Protein AF-A0A810E1H6-F1 (afdb_monomer)

Radius of gyration: 18.52 Å; Cα contacts (8 Å, |Δi|>4): 105; chains: 1; bounding box: 48×28×54 Å

Foldseek 3Di:
DPDDDDPFDKDKDKDKAFPWDDDPDQDDDVPGGDDDDTDPPRDTWIKIWIATPVPRAIDIDIPDDDVVRVVVVVVLNVVCRVPVPVSVVVVVVVD

Solvent-accessible surface area (backbone atoms only — not comparable to full-atom values): 6170 Å² total; per-residue (Å²): 132,84,77,84,80,81,90,78,59,70,53,72,54,77,49,77,50,60,74,54,85,72,86,65,93,78,88,48,62,91,95,59,65,81,87,75,90,75,75,88,64,92,49,56,33,50,35,40,40,34,32,32,71,90,78,55,47,64,49,73,51,74,78,51,83,55,67,70,58,46,51,54,51,50,54,50,51,53,49,36,61,76,38,35,67,69,49,50,54,58,57,65,76,73,113

Mean predicted aligned error: 9.69 Å

Sequence (95 aa):
MEAEKIDHLLFEDESMIRSYQALQYNWFPRGKQRKVPTHGKHEGAKLFGAINYETGQVHHREEEKADTIRLHVSQFMNRINNQPMETIDRLLVRL

pLDDT: mean 78.05, std 11.45, range [41.72, 93.75]

Structure (mmCIF, N/CA/C/O backbone):
data_AF-A0A810E1H6-F1
#
_entry.id   AF-A0A810E1H6-F1
#
loop_
_atom_site.group_PDB
_atom_site.id
_atom_site.type_symbol
_atom_site.label_atom_id
_atom_site.label_alt_id
_atom_site.label_comp_id
_atom_site.label_asym_id
_atom_site.label_entity_id
_atom_site.label_seq_id
_atom_site.pdbx_PDB_ins_code
_atom_site.Cartn_x
_atom_site.Cartn_y
_atom_site.Cartn_z
_atom_site.occupancy
_atom_site.B_iso_or_equiv
_atom_site.auth_seq_id
_atom_site.auth_comp_id
_atom_site.auth_asym_id
_atom_site.auth_atom_id
_atom_site.pdbx_PDB_model_num
ATOM 1 N N . MET A 1 1 ? -34.974 -11.710 17.098 1.00 52.31 1 MET A N 1
ATOM 2 C CA . MET A 1 1 ? -33.586 -11.839 16.619 1.00 52.31 1 MET A CA 1
ATOM 3 C C . MET A 1 1 ? -32.957 -10.476 16.767 1.00 52.31 1 MET A C 1
ATOM 5 O O . MET A 1 1 ? -33.366 -9.568 16.055 1.00 52.31 1 MET A O 1
ATOM 9 N N . GLU A 1 2 ? -32.084 -10.303 17.753 1.00 65.31 2 GLU A N 1
ATOM 10 C CA . GLU A 1 2 ? -31.247 -9.104 17.820 1.00 65.31 2 GLU A CA 1
ATOM 11 C C . GLU A 1 2 ? -30.273 -9.155 16.642 1.00 65.31 2 GLU A C 1
ATOM 13 O O . GLU A 1 2 ? -29.720 -10.213 16.344 1.00 65.31 2 GLU A O 1
ATOM 18 N N . ALA A 1 3 ? -30.155 -8.050 15.909 1.00 76.81 3 ALA A N 1
ATOM 19 C CA . ALA A 1 3 ? -29.205 -7.955 14.812 1.00 76.81 3 ALA A CA 1
ATOM 20 C C . ALA A 1 3 ? -27.787 -7.976 15.392 1.00 76.81 3 ALA A C 1
ATOM 22 O O . ALA A 1 3 ? -27.498 -7.225 16.326 1.00 76.81 3 ALA A O 1
ATOM 23 N N . GLU A 1 4 ? -26.919 -8.830 14.852 1.00 80.25 4 GLU A N 1
ATOM 24 C CA . GLU A 1 4 ? -25.504 -8.833 15.213 1.00 80.25 4 GLU A CA 1
ATOM 25 C C . GLU A 1 4 ? -24.906 -7.448 14.959 1.00 80.25 4 GLU A C 1
ATOM 27 O O . GLU A 1 4 ? -25.085 -6.847 13.895 1.00 80.25 4 GLU A O 1
ATOM 32 N N . LYS A 1 5 ? -24.222 -6.921 15.976 1.00 85.06 5 LYS A N 1
ATOM 33 C CA . LYS A 1 5 ? -23.562 -5.625 15.900 1.00 85.06 5 LYS A CA 1
ATOM 34 C C . LYS A 1 5 ? -22.213 -5.817 15.217 1.00 85.06 5 LYS A C 1
ATOM 36 O O . LYS A 1 5 ? -21.377 -6.569 15.702 1.00 85.06 5 LYS A O 1
ATOM 41 N N . ILE A 1 6 ? -22.009 -5.127 14.101 1.00 86.31 6 ILE A N 1
ATOM 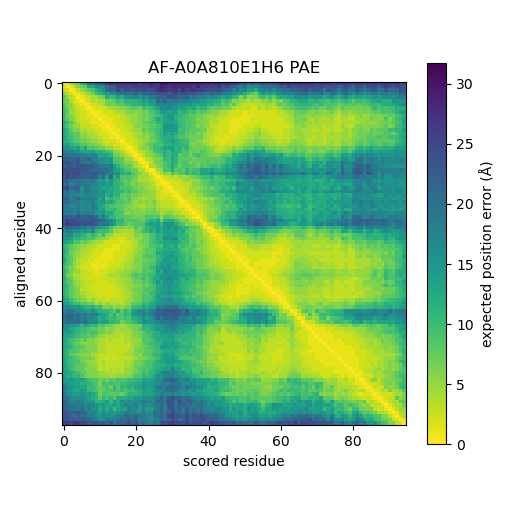42 C CA . ILE A 1 6 ? -20.701 -5.050 13.451 1.00 86.31 6 ILE A CA 1
ATOM 43 C C . ILE A 1 6 ? -19.824 -4.118 14.291 1.00 86.31 6 ILE A C 1
ATOM 45 O O . ILE A 1 6 ? -20.201 -2.966 14.510 1.00 86.31 6 ILE A O 1
ATOM 49 N N . ASP A 1 7 ? -18.683 -4.620 14.765 1.00 87.38 7 ASP A N 1
ATOM 50 C CA . ASP A 1 7 ? -17.758 -3.838 15.591 1.00 87.38 7 ASP A CA 1
ATOM 51 C C . ASP A 1 7 ? -16.937 -2.846 14.760 1.00 87.38 7 ASP A C 1
ATOM 53 O O . ASP A 1 7 ? -16.816 -1.691 15.153 1.00 87.38 7 ASP A O 1
ATOM 57 N N . HIS A 1 8 ? -16.414 -3.272 13.602 1.00 86.69 8 HIS A N 1
ATOM 58 C CA . HIS A 1 8 ? -15.628 -2.428 12.697 1.00 86.69 8 HIS A CA 1
ATOM 59 C C . HIS A 1 8 ? -15.849 -2.799 11.228 1.00 86.69 8 HIS A C 1
ATOM 61 O O . HIS A 1 8 ? -16.033 -3.970 10.891 1.00 86.69 8 HIS A O 1
ATOM 67 N N . LEU A 1 9 ? -15.757 -1.799 10.346 1.00 89.75 9 LEU A N 1
ATOM 68 C CA . LEU A 1 9 ? -15.774 -1.977 8.894 1.00 89.75 9 LEU A CA 1
ATOM 69 C C . LEU A 1 9 ? -14.363 -1.807 8.318 1.00 89.75 9 LEU A C 1
ATOM 71 O O . LEU A 1 9 ? -13.747 -0.746 8.458 1.00 89.75 9 LEU A O 1
ATOM 75 N N . LEU A 1 10 ? -13.876 -2.847 7.640 1.00 92.12 10 LEU A N 1
ATOM 76 C CA . LEU A 1 10 ? -12.599 -2.842 6.931 1.00 92.12 10 LEU A CA 1
ATOM 77 C C . LEU A 1 10 ? -12.842 -2.906 5.420 1.00 92.12 10 LEU A C 1
ATOM 79 O O . LEU A 1 10 ? -13.640 -3.718 4.953 1.00 92.12 10 LEU A O 1
ATOM 83 N N . PHE A 1 11 ? -12.137 -2.068 4.662 1.00 91.00 11 PHE A N 1
ATOM 84 C CA . PHE A 1 11 ? -12.041 -2.196 3.209 1.00 91.00 11 PHE A CA 1
ATOM 85 C C . PHE A 1 11 ? -10.714 -2.850 2.860 1.00 91.00 11 PHE A C 1
ATOM 87 O O . PHE A 1 11 ? -9.661 -2.339 3.238 1.00 91.00 11 PHE A O 1
ATOM 94 N N . GLU A 1 12 ? -10.769 -3.964 2.143 1.00 93.75 12 GLU A N 1
ATOM 95 C CA . GLU A 1 12 ? -9.605 -4.790 1.834 1.00 93.75 12 GLU A CA 1
ATOM 96 C C . GLU A 1 12 ? -9.403 -4.891 0.327 1.00 93.75 12 GLU A C 1
ATOM 98 O O . GLU A 1 12 ? -10.375 -4.969 -0.427 1.00 93.75 12 GLU A O 1
ATOM 103 N N . ASP A 1 13 ? -8.145 -4.896 -0.106 1.00 93.25 13 ASP A N 1
ATOM 104 C CA . ASP A 1 13 ? -7.788 -5.150 -1.499 1.00 93.25 13 ASP A CA 1
ATOM 105 C C . ASP A 1 13 ? -6.349 -5.673 -1.634 1.00 93.25 13 ASP A C 1
ATOM 107 O O . ASP A 1 13 ? -5.500 -5.520 -0.745 1.00 93.25 13 ASP A O 1
ATOM 111 N N . GLU A 1 14 ? -6.064 -6.267 -2.790 1.00 91.31 14 GLU A N 1
ATOM 112 C CA . GLU A 1 14 ? -4.731 -6.671 -3.213 1.00 91.31 14 GLU A CA 1
ATOM 113 C C . GLU A 1 14 ? -4.253 -5.830 -4.395 1.00 91.31 14 GLU A C 1
ATOM 115 O O . GLU A 1 14 ? -4.932 -5.680 -5.409 1.00 91.31 14 GLU A O 1
ATOM 120 N N . SER A 1 15 ? -3.013 -5.349 -4.319 1.00 87.19 15 SER A N 1
ATOM 121 C CA . SER A 1 15 ? -2.390 -4.608 -5.411 1.00 87.19 15 SER A CA 1
ATOM 122 C C . SER A 1 15 ? -0.991 -5.121 -5.731 1.00 87.19 15 SER A C 1
ATOM 124 O O . SER A 1 15 ? -0.248 -5.586 -4.867 1.00 87.19 15 SER A O 1
ATOM 126 N N . MET A 1 16 ? -0.624 -5.021 -7.008 1.00 84.44 16 MET A N 1
ATOM 127 C CA . MET A 1 16 ?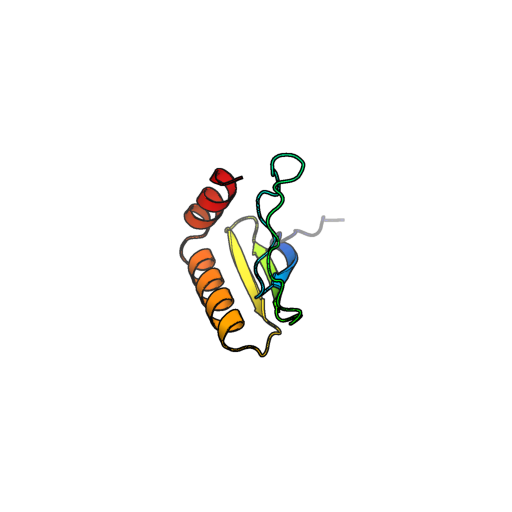 0.711 -5.339 -7.510 1.00 84.44 16 MET A CA 1
ATOM 128 C C . MET A 1 16 ? 1.455 -4.044 -7.834 1.00 84.44 16 MET A C 1
ATOM 130 O O . MET A 1 16 ? 1.138 -3.353 -8.808 1.00 84.44 16 MET A O 1
ATOM 134 N N . ILE A 1 17 ? 2.490 -3.740 -7.054 1.00 81.25 17 ILE A N 1
ATOM 135 C CA . ILE A 1 17 ? 3.349 -2.571 -7.254 1.00 81.25 17 ILE A CA 1
ATOM 136 C C . ILE A 1 17 ? 4.544 -2.987 -8.105 1.00 81.25 17 ILE A C 1
ATOM 138 O O . ILE A 1 17 ? 5.460 -3.660 -7.648 1.00 81.25 17 ILE A O 1
ATOM 142 N N . ARG A 1 18 ? 4.544 -2.586 -9.372 1.00 78.94 18 ARG A N 1
ATOM 143 C CA . ARG A 1 18 ? 5.572 -2.979 -10.346 1.00 78.94 18 ARG A CA 1
ATOM 144 C C . ARG A 1 18 ? 6.859 -2.169 -10.165 1.00 78.94 18 ARG A C 1
ATOM 146 O O . ARG A 1 18 ? 6.784 -0.959 -9.970 1.00 78.94 18 ARG A O 1
ATOM 153 N N . SER A 1 19 ? 8.030 -2.804 -10.284 1.00 74.50 19 SER A N 1
ATOM 154 C CA . SER A 1 19 ? 9.326 -2.097 -10.230 1.00 74.50 19 SER A CA 1
ATOM 155 C C . SER A 1 19 ? 9.716 -1.425 -11.538 1.00 74.50 19 SER A C 1
ATOM 157 O O . SER A 1 19 ? 10.577 -0.546 -11.556 1.00 74.50 19 SER A O 1
ATOM 159 N N . TYR A 1 20 ? 9.096 -1.835 -12.641 1.00 72.75 20 TYR A N 1
ATOM 160 C CA . TYR A 1 20 ? 9.350 -1.256 -13.945 1.00 72.75 20 TYR A CA 1
ATOM 161 C C . TYR A 1 20 ? 8.452 -0.049 -14.206 1.00 72.75 20 TYR A C 1
ATOM 163 O O . TYR A 1 20 ? 7.313 0.048 -13.743 1.00 72.75 20 TYR A O 1
ATOM 171 N N . GLN A 1 21 ? 8.979 0.882 -14.996 1.00 66.62 21 GLN A N 1
ATOM 172 C CA . GLN A 1 21 ? 8.288 2.118 -15.318 1.00 66.62 21 GLN A CA 1
ATOM 173 C C . GLN A 1 21 ? 7.034 1.831 -16.151 1.00 66.62 21 GLN A C 1
ATOM 175 O O . GLN A 1 21 ? 7.116 1.319 -17.269 1.00 66.62 21 GLN A O 1
ATOM 180 N N . ALA A 1 22 ? 5.865 2.178 -15.610 1.00 64.62 22 ALA A N 1
ATOM 181 C CA . ALA A 1 22 ? 4.640 2.209 -16.393 1.00 64.62 22 ALA A CA 1
ATOM 182 C C . ALA A 1 22 ? 4.769 3.281 -17.487 1.00 64.62 22 ALA A C 1
ATOM 184 O O . ALA A 1 22 ? 5.253 4.387 -17.229 1.00 64.62 22 ALA A O 1
ATOM 185 N N . LEU A 1 23 ? 4.336 2.957 -18.708 1.00 64.50 23 LEU A N 1
ATOM 186 C CA . LEU A 1 23 ? 4.218 3.945 -19.777 1.00 64.50 23 LEU A CA 1
ATOM 187 C C . LEU A 1 23 ? 3.211 5.013 -19.333 1.00 64.50 23 LEU A C 1
ATOM 189 O O . LEU A 1 23 ? 2.031 4.718 -19.158 1.00 64.50 23 LEU A O 1
ATOM 193 N N . GLN A 1 24 ? 3.697 6.233 -19.106 1.00 65.06 24 GLN A N 1
ATOM 194 C CA . GLN A 1 24 ? 2.868 7.391 -18.764 1.00 65.06 24 GLN A CA 1
ATOM 195 C C . GLN A 1 24 ? 2.176 7.953 -20.022 1.00 65.06 24 GLN A C 1
ATOM 197 O O . GLN A 1 24 ? 2.049 7.243 -21.014 1.00 65.06 24 GLN A O 1
ATOM 202 N N . TYR A 1 25 ? 1.705 9.208 -19.984 1.00 62.59 25 TYR A N 1
ATOM 203 C CA . TYR A 1 25 ? 1.011 9.895 -21.083 1.00 62.59 25 TYR A CA 1
ATOM 204 C C . TYR A 1 25 ? 1.551 9.515 -22.472 1.00 62.59 25 TYR A C 1
ATOM 206 O O . TYR A 1 25 ? 2.663 9.879 -22.851 1.00 62.59 25 TYR A O 1
ATOM 214 N N . ASN A 1 26 ? 0.731 8.788 -23.236 1.00 66.00 26 ASN A N 1
ATOM 215 C CA . ASN A 1 26 ? 1.096 8.229 -24.541 1.00 66.00 26 ASN A CA 1
ATOM 216 C C . ASN A 1 26 ? 0.642 9.108 -25.719 1.00 66.00 26 ASN A C 1
ATOM 218 O O . ASN A 1 26 ? 0.617 8.651 -26.863 1.00 66.00 26 ASN A O 1
ATOM 222 N N . TRP A 1 27 ? 0.277 10.367 -25.463 1.00 76.06 27 TRP A N 1
ATOM 223 C CA . TRP A 1 27 ? -0.102 11.303 -26.517 1.00 76.06 27 TRP A CA 1
ATOM 224 C C . TRP A 1 27 ? 1.146 11.790 -27.247 1.00 76.06 27 TRP A C 1
ATOM 226 O O . TRP A 1 27 ? 1.788 12.764 -26.861 1.00 76.06 27 TRP A O 1
ATOM 236 N N . PHE A 1 28 ? 1.488 11.085 -28.321 1.00 82.19 28 PHE A N 1
ATOM 237 C CA . PHE A 1 28 ? 2.522 11.497 -29.256 1.00 82.19 28 PHE A CA 1
ATOM 238 C C . PHE A 1 28 ? 1.887 11.959 -30.567 1.00 82.19 28 PHE A C 1
ATOM 240 O O . PHE A 1 28 ? 0.912 11.355 -31.023 1.00 82.19 28 PHE A O 1
ATOM 247 N N . PRO A 1 29 ? 2.451 12.985 -31.227 1.00 86.44 29 PRO A N 1
ATOM 248 C CA . PRO A 1 29 ? 2.069 13.309 -32.592 1.00 86.44 29 PRO A CA 1
ATOM 249 C C . PRO A 1 29 ? 2.188 12.067 -33.481 1.00 86.44 29 PRO A C 1
ATOM 251 O O . PRO A 1 29 ? 3.141 11.291 -33.351 1.00 86.44 29 PRO A O 1
ATOM 254 N N . ARG A 1 30 ? 1.236 11.884 -34.402 1.00 86.00 30 ARG A N 1
ATOM 255 C CA . ARG A 1 30 ? 1.236 10.754 -35.340 1.00 86.00 30 ARG A CA 1
ATOM 256 C C . ARG A 1 30 ? 2.584 10.696 -36.073 1.00 86.00 30 ARG A C 1
ATOM 258 O O . ARG A 1 30 ? 2.994 11.669 -36.697 1.00 86.00 30 ARG A O 1
ATOM 265 N N . GLY A 1 31 ? 3.286 9.568 -35.954 1.00 90.12 31 GLY A N 1
ATOM 266 C CA . GLY A 1 31 ? 4.620 9.3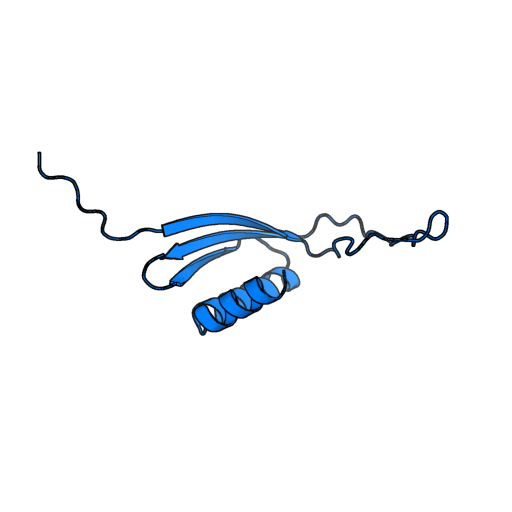62 -36.540 1.00 90.12 31 GLY A CA 1
ATOM 267 C C . GLY A 1 31 ? 5.812 9.805 -35.677 1.00 90.12 31 GLY A C 1
ATOM 268 O O . GLY A 1 31 ? 6.948 9.565 -36.067 1.00 90.12 31 GLY A O 1
ATOM 269 N N . LYS A 1 32 ? 5.586 10.399 -34.496 1.00 87.31 32 LYS A N 1
ATOM 270 C CA . LYS A 1 32 ? 6.635 10.811 -33.537 1.00 87.31 32 LYS A CA 1
ATOM 271 C C . LYS A 1 32 ? 6.550 10.068 -32.197 1.00 87.31 32 LYS A C 1
ATOM 273 O O . LYS A 1 32 ? 6.931 10.604 -31.157 1.00 87.31 32 LYS A O 1
ATOM 278 N N . GLN A 1 33 ? 6.031 8.842 -32.203 1.00 87.81 33 GLN A N 1
ATOM 279 C CA . GLN A 1 33 ? 5.920 8.033 -30.992 1.00 87.81 33 GLN A CA 1
ATOM 280 C C . GLN A 1 33 ? 7.308 7.661 -30.456 1.00 87.81 33 GLN A C 1
ATOM 282 O O . GLN A 1 33 ? 8.137 7.107 -31.181 1.00 87.81 33 GLN A O 1
ATOM 287 N N . ARG A 1 34 ? 7.569 7.960 -29.175 1.00 81.69 34 ARG A N 1
ATOM 288 C CA . ARG A 1 34 ? 8.816 7.545 -28.519 1.00 81.69 34 ARG A CA 1
ATOM 289 C C . ARG A 1 34 ? 8.841 6.024 -28.380 1.00 81.69 34 ARG A C 1
ATOM 291 O O . ARG A 1 34 ? 7.878 5.425 -27.909 1.00 81.69 34 ARG A O 1
ATOM 298 N N . LYS A 1 35 ? 9.973 5.410 -28.727 1.00 81.50 35 LYS A N 1
ATOM 299 C CA . LYS A 1 35 ? 10.271 4.021 -28.362 1.00 81.50 35 LYS A CA 1
ATOM 300 C C . LYS A 1 35 ? 10.798 4.019 -26.932 1.00 81.50 35 LYS A C 1
ATOM 302 O O . LYS A 1 35 ? 11.905 4.494 -26.689 1.00 81.50 35 LYS A O 1
ATOM 307 N N . VAL A 1 36 ? 9.986 3.550 -25.993 1.00 75.12 36 VAL A N 1
ATOM 308 C CA . VAL A 1 36 ? 10.391 3.429 -24.590 1.00 75.12 36 VAL A CA 1
ATOM 309 C C . VAL A 1 36 ? 10.979 2.033 -24.378 1.00 75.12 36 VAL A C 1
ATOM 311 O O . VAL A 1 36 ? 10.279 1.055 -24.636 1.00 75.12 36 VAL A O 1
ATOM 314 N N . PRO A 1 37 ? 12.249 1.911 -23.950 1.00 70.19 37 PRO A N 1
ATOM 315 C CA . PRO A 1 37 ? 12.833 0.614 -23.646 1.00 70.19 37 PRO A CA 1
ATOM 316 C C . PRO A 1 37 ? 12.153 0.029 -22.406 1.00 70.19 37 PRO A C 1
ATOM 318 O O . PRO A 1 37 ? 12.254 0.573 -21.307 1.00 70.19 37 PRO A O 1
ATOM 321 N N . THR A 1 38 ? 11.447 -1.083 -22.584 1.00 66.38 38 THR A N 1
ATOM 322 C CA . THR A 1 38 ? 10.863 -1.847 -21.481 1.00 66.38 38 THR A CA 1
ATOM 323 C C . THR A 1 38 ? 11.837 -2.942 -21.073 1.00 66.38 38 THR A C 1
ATOM 325 O O . THR A 1 38 ? 12.142 -3.832 -21.866 1.00 66.38 38 THR A O 1
ATOM 328 N N . HIS A 1 39 ? 12.323 -2.898 -19.836 1.00 63.97 39 HIS A N 1
ATOM 329 C CA . HIS A 1 39 ? 13.056 -4.024 -19.267 1.00 63.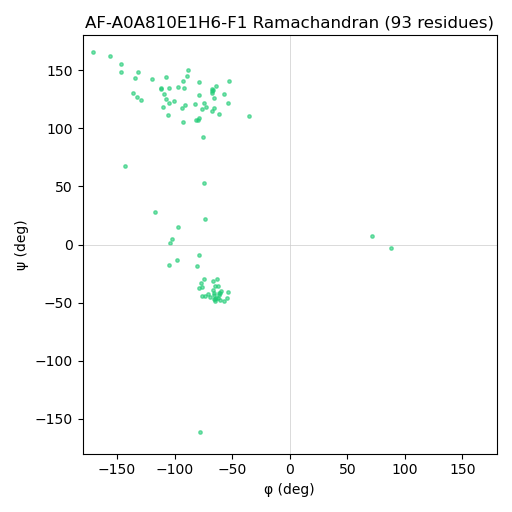97 39 HIS A CA 1
ATOM 330 C C . HIS A 1 39 ? 12.029 -5.102 -18.894 1.00 63.97 39 HIS A C 1
ATOM 332 O O . HIS A 1 39 ? 11.167 -4.860 -18.057 1.00 63.97 39 HIS A O 1
ATOM 338 N N . GLY A 1 40 ? 12.091 -6.274 -19.532 1.00 60.62 40 GLY A N 1
ATOM 339 C CA . GLY A 1 40 ? 11.119 -7.371 -19.373 1.00 60.62 40 GLY A CA 1
ATOM 340 C C . GLY A 1 40 ? 11.209 -8.139 -18.050 1.00 60.62 40 GLY A C 1
ATOM 341 O O . GLY A 1 40 ? 10.794 -9.291 -17.979 1.00 60.62 40 GLY A O 1
ATOM 342 N N . LYS A 1 41 ? 11.785 -7.541 -17.006 1.00 69.00 41 LYS A N 1
ATOM 343 C CA . LYS A 1 41 ? 11.810 -8.145 -15.677 1.00 69.00 41 LYS A CA 1
ATOM 344 C C . LYS A 1 41 ? 10.455 -7.892 -15.032 1.00 69.00 41 LYS A C 1
ATOM 346 O O . LYS A 1 41 ? 10.143 -6.760 -14.672 1.00 69.00 41 LYS A O 1
ATOM 351 N N . HIS A 1 42 ? 9.641 -8.938 -14.924 1.00 70.81 42 HIS A N 1
ATOM 352 C CA . HIS A 1 42 ? 8.348 -8.917 -14.236 1.00 70.81 42 HIS A CA 1
ATOM 353 C C . HIS A 1 42 ? 8.561 -8.908 -12.712 1.00 70.81 42 HIS A C 1
ATOM 355 O O . HIS A 1 42 ? 8.066 -9.767 -11.993 1.00 70.81 42 HIS A O 1
ATOM 361 N N . GLU A 1 43 ? 9.363 -7.958 -12.238 1.00 77.81 43 GLU A N 1
ATOM 362 C CA . GLU A 1 43 ? 9.631 -7.730 -10.826 1.00 77.81 43 GLU A CA 1
ATOM 363 C C . GLU A 1 43 ? 8.615 -6.700 -10.306 1.00 77.81 43 GLU A C 1
ATOM 365 O O . GLU A 1 43 ? 8.308 -5.686 -10.942 1.00 77.81 43 GLU A O 1
ATOM 370 N N . GLY A 1 44 ? 8.043 -6.980 -9.149 1.00 76.81 44 GLY A N 1
ATOM 371 C CA . GLY A 1 44 ? 7.010 -6.178 -8.507 1.00 76.81 44 GLY A CA 1
ATOM 372 C C . GLY A 1 44 ? 6.793 -6.707 -7.101 1.00 76.81 44 GLY A C 1
ATOM 373 O O . GLY A 1 44 ? 7.288 -7.784 -6.812 1.00 76.81 44 GLY A O 1
ATOM 374 N N . ALA A 1 45 ? 6.110 -5.953 -6.247 1.00 83.62 45 ALA A N 1
ATOM 375 C CA . ALA A 1 45 ? 5.684 -6.399 -4.931 1.00 83.62 45 ALA A CA 1
ATOM 376 C C . ALA A 1 45 ? 4.181 -6.632 -4.910 1.00 83.62 45 ALA A C 1
ATOM 378 O O . ALA A 1 45 ? 3.409 -5.716 -5.215 1.00 83.62 45 ALA A O 1
ATOM 379 N N . LYS A 1 46 ? 3.772 -7.837 -4.507 1.00 86.56 46 LYS A N 1
ATOM 380 C CA . LYS A 1 46 ? 2.383 -8.085 -4.124 1.00 86.56 46 LYS A CA 1
ATOM 381 C C . LYS A 1 46 ? 2.137 -7.567 -2.707 1.00 86.56 46 LYS A C 1
ATOM 383 O O . LYS A 1 46 ? 2.873 -7.885 -1.770 1.00 86.56 46 LYS A O 1
ATOM 388 N N . LEU A 1 47 ? 1.092 -6.766 -2.576 1.00 88.75 47 LEU A N 1
ATOM 389 C CA . LEU A 1 47 ? 0.709 -6.090 -1.352 1.00 88.75 47 LEU A CA 1
ATOM 390 C C . LEU A 1 47 ? -0.767 -6.360 -1.079 1.00 88.75 47 LEU A C 1
ATOM 392 O O . LEU A 1 47 ? -1.618 -6.049 -1.910 1.00 88.75 47 LEU A O 1
ATOM 396 N N . PHE A 1 48 ? -1.053 -6.887 0.104 1.00 90.56 48 PHE A N 1
ATOM 397 C CA . PHE A 1 48 ? -2.396 -6.908 0.666 1.00 90.56 48 PHE A CA 1
ATOM 398 C C . PHE A 1 48 ? -2.545 -5.722 1.618 1.00 90.56 48 PHE A C 1
ATOM 400 O O . PHE A 1 48 ? -1.644 -5.470 2.427 1.00 90.56 48 PHE A O 1
ATOM 407 N N . GLY A 1 49 ? -3.663 -5.007 1.533 1.00 91.31 49 GLY A N 1
ATOM 408 C CA . GLY A 1 49 ? -3.977 -3.884 2.407 1.00 91.31 49 GLY A CA 1
ATOM 409 C C . GLY A 1 49 ? -5.413 -3.947 2.909 1.00 91.31 49 GLY A C 1
ATOM 410 O O . GLY A 1 49 ? -6.315 -4.326 2.171 1.00 91.31 49 GLY A O 1
ATOM 411 N N . ALA A 1 50 ? -5.613 -3.534 4.155 1.00 92.00 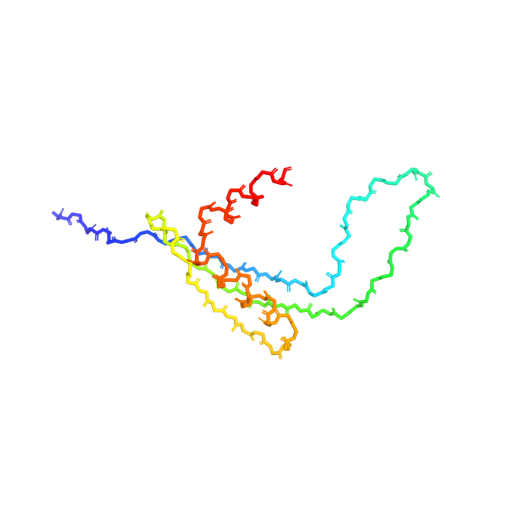50 ALA A N 1
ATOM 412 C CA . ALA A 1 50 ? -6.920 -3.352 4.766 1.00 92.00 50 ALA A CA 1
ATOM 413 C C . ALA A 1 50 ? -6.954 -1.996 5.473 1.00 92.00 50 ALA A C 1
ATOM 415 O O . ALA A 1 50 ? -6.073 -1.705 6.284 1.00 92.00 50 ALA A O 1
ATOM 416 N N . ILE A 1 51 ? -7.951 -1.166 5.178 1.00 90.25 51 ILE A N 1
ATOM 417 C CA . ILE A 1 51 ? -8.155 0.121 5.846 1.00 90.25 51 ILE A CA 1
ATOM 418 C C . ILE A 1 51 ? -9.388 0.063 6.739 1.00 90.25 51 ILE A C 1
ATOM 420 O O . ILE A 1 51 ? -10.472 -0.325 6.303 1.00 90.25 51 ILE A O 1
ATOM 424 N N . ASN A 1 52 ? -9.225 0.476 7.993 1.00 89.25 52 ASN A N 1
ATOM 425 C CA . ASN A 1 52 ? -10.348 0.720 8.882 1.00 89.25 52 ASN A CA 1
ATOM 426 C C . ASN A 1 52 ? -11.051 2.009 8.455 1.00 89.25 52 ASN A C 1
ATOM 428 O O . ASN A 1 52 ? -10.448 3.081 8.465 1.00 89.25 52 ASN A O 1
ATOM 432 N N . TYR A 1 53 ? -12.324 1.896 8.079 1.00 83.44 53 TYR A N 1
ATOM 433 C CA . TYR A 1 53 ? -13.104 3.020 7.563 1.00 83.44 53 TYR A CA 1
ATOM 434 C C . TYR A 1 53 ? -13.278 4.153 8.578 1.00 83.44 53 TYR A C 1
ATOM 436 O O . TYR A 1 53 ? -13.283 5.324 8.209 1.00 83.44 53 TYR A O 1
ATOM 444 N N . GLU A 1 54 ? -13.422 3.810 9.854 1.00 84.38 54 GLU A N 1
ATOM 445 C CA . GLU A 1 54 ? -13.728 4.769 10.914 1.00 84.38 54 GLU A CA 1
ATOM 446 C C . GLU A 1 54 ? -12.484 5.553 11.337 1.00 84.38 54 GLU A C 1
ATOM 448 O O . GLU A 1 54 ? -12.567 6.746 11.627 1.00 84.38 54 GLU A O 1
ATOM 453 N N . THR A 1 55 ? -11.326 4.888 11.378 1.00 84.12 55 THR A N 1
ATOM 454 C CA . THR A 1 55 ? -10.079 5.469 11.905 1.00 84.12 55 THR A CA 1
ATOM 455 C C . THR A 1 55 ? -9.076 5.861 10.824 1.00 84.12 55 THR A C 1
ATOM 457 O O . THR A 1 55 ? -8.140 6.610 11.101 1.00 84.12 55 THR A O 1
ATOM 460 N N . GLY A 1 56 ? -9.223 5.338 9.606 1.00 82.19 56 GLY A N 1
ATOM 461 C CA . GLY A 1 56 ? -8.241 5.474 8.531 1.00 82.19 56 GLY A CA 1
ATOM 462 C C . GLY A 1 56 ? -6.955 4.665 8.746 1.00 82.19 56 GLY A C 1
ATOM 463 O O . GLY A 1 56 ? -6.007 4.823 7.978 1.00 82.19 56 GLY A O 1
ATOM 464 N N . GLN A 1 57 ? -6.890 3.814 9.777 1.00 85.50 57 GLN A N 1
ATOM 465 C CA . GLN A 1 57 ? -5.727 2.967 10.045 1.00 85.50 57 GLN A CA 1
ATOM 466 C C . GLN A 1 57 ? -5.551 1.920 8.940 1.00 85.50 57 GLN A C 1
ATOM 468 O O . GLN A 1 57 ? -6.509 1.233 8.588 1.00 85.50 57 GLN A O 1
ATOM 473 N N . VAL A 1 58 ? -4.323 1.758 8.436 1.00 88.5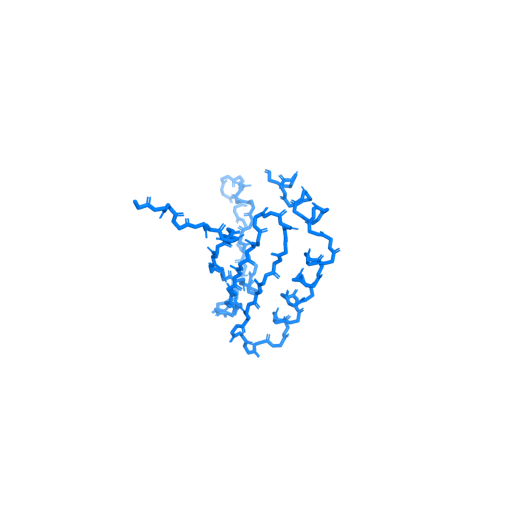0 58 VAL A N 1
ATOM 474 C CA . VAL A 1 58 ? -4.005 0.808 7.364 1.00 88.50 58 VAL A CA 1
ATOM 475 C C . VAL A 1 58 ? -3.169 -0.358 7.887 1.00 88.50 58 VAL A C 1
ATOM 477 O O . VAL A 1 58 ? -2.021 -0.215 8.315 1.00 88.50 58 VAL A O 1
ATOM 480 N N . HIS A 1 59 ? -3.724 -1.557 7.778 1.00 89.31 59 HIS A N 1
ATOM 481 C CA . HIS A 1 59 ? -3.013 -2.814 7.957 1.00 89.31 59 HIS A CA 1
ATOM 482 C C . HIS A 1 59 ? -2.507 -3.289 6.598 1.00 89.31 59 HIS A C 1
ATOM 484 O O . HIS A 1 59 ? -3.200 -3.155 5.593 1.00 89.31 59 HIS A O 1
ATOM 490 N N . HIS A 1 60 ? -1.296 -3.838 6.542 1.00 89.19 60 HIS A N 1
ATOM 491 C CA . HIS A 1 60 ? -0.753 -4.350 5.289 1.00 89.19 60 HIS A CA 1
ATOM 492 C C . HIS A 1 60 ? 0.141 -5.564 5.509 1.00 89.19 60 HIS A C 1
ATOM 494 O O . HIS A 1 60 ? 0.730 -5.746 6.578 1.00 89.19 60 HIS A O 1
ATOM 500 N N . ARG A 1 61 ? 0.252 -6.383 4.464 1.00 87.31 61 ARG A N 1
ATOM 501 C CA . ARG A 1 61 ? 1.180 -7.506 4.390 1.00 87.31 61 ARG A CA 1
ATOM 502 C C . ARG A 1 61 ? 1.852 -7.523 3.024 1.00 87.31 61 ARG A C 1
ATOM 504 O O . ARG A 1 61 ? 1.186 -7.459 1.993 1.00 87.31 61 ARG A O 1
ATOM 511 N N . GLU A 1 62 ? 3.173 -7.638 3.040 1.00 82.44 62 GLU A N 1
ATOM 512 C CA . GLU A 1 62 ? 4.010 -7.738 1.845 1.00 82.44 62 GLU A CA 1
ATOM 513 C C . GLU A 1 62 ? 4.479 -9.189 1.673 1.00 82.44 62 GLU A C 1
ATOM 515 O O . GLU A 1 62 ? 4.924 -9.813 2.640 1.00 82.44 62 GLU A O 1
ATOM 520 N N . GLU A 1 63 ? 4.400 -9.731 0.455 1.00 74.19 63 GLU A N 1
ATOM 521 C CA . GLU A 1 63 ? 4.886 -11.091 0.148 1.00 74.19 63 GLU A CA 1
ATOM 522 C C . GLU A 1 63 ? 6.228 -11.111 -0.610 1.00 74.19 63 GLU A C 1
ATOM 524 O O . GLU A 1 63 ? 6.760 -12.179 -0.917 1.00 74.19 63 GLU A O 1
ATOM 529 N N . GLU A 1 64 ? 6.817 -9.943 -0.886 1.00 73.00 64 GLU A N 1
ATOM 530 C CA . GLU A 1 64 ? 7.916 -9.835 -1.846 1.00 73.00 64 GLU A CA 1
ATOM 531 C C . GLU A 1 64 ? 9.326 -10.016 -1.263 1.00 73.00 64 GLU A C 1
ATOM 533 O O . GLU A 1 64 ? 9.644 -9.562 -0.161 1.00 73.00 64 GLU A O 1
ATOM 538 N N . LYS A 1 65 ? 10.211 -10.633 -2.061 1.00 63.06 65 LYS A N 1
ATOM 539 C CA . LYS A 1 65 ? 11.618 -10.910 -1.707 1.00 63.06 65 LYS A CA 1
ATOM 540 C C . LYS A 1 65 ? 12.624 -9.893 -2.255 1.00 63.06 65 LYS A C 1
ATOM 542 O O . LYS A 1 65 ? 13.782 -9.924 -1.857 1.00 63.06 65 LYS A O 1
ATOM 547 N N . ALA A 1 66 ? 12.223 -9.029 -3.189 1.00 67.00 66 ALA A N 1
ATOM 548 C CA . ALA A 1 66 ? 13.122 -8.049 -3.795 1.00 67.00 66 ALA A CA 1
ATOM 549 C C . ALA A 1 66 ? 13.338 -6.847 -2.857 1.00 67.00 66 ALA A C 1
ATOM 551 O O . ALA A 1 66 ? 12.442 -6.016 -2.683 1.00 67.00 66 ALA A O 1
ATOM 552 N N . ASP A 1 67 ? 14.544 -6.738 -2.293 1.00 70.38 67 ASP A N 1
ATOM 553 C CA . ASP A 1 67 ? 14.874 -5.810 -1.200 1.00 70.38 67 ASP A CA 1
ATOM 554 C C . ASP A 1 67 ? 14.515 -4.344 -1.488 1.00 70.38 67 ASP A C 1
ATOM 556 O O . ASP A 1 67 ? 13.990 -3.644 -0.622 1.00 70.38 67 ASP A O 1
ATOM 560 N N . THR A 1 68 ? 14.754 -3.866 -2.713 1.00 74.06 68 THR A N 1
ATOM 56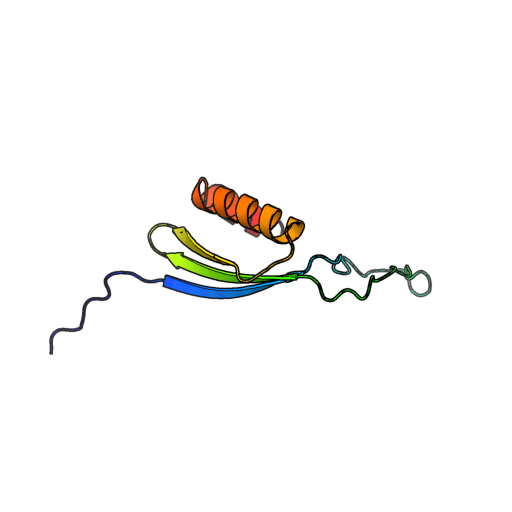1 C CA . THR A 1 68 ? 14.534 -2.454 -3.064 1.00 74.06 68 THR A CA 1
ATOM 562 C C . THR A 1 68 ? 13.052 -2.084 -3.134 1.00 74.06 68 THR A C 1
ATOM 564 O O . THR A 1 68 ? 12.663 -1.025 -2.643 1.00 74.06 68 THR A O 1
ATOM 567 N N . ILE A 1 69 ? 12.209 -2.937 -3.728 1.00 77.25 69 ILE A N 1
ATOM 568 C CA . ILE A 1 69 ? 10.764 -2.671 -3.828 1.00 77.25 69 ILE A CA 1
ATOM 569 C C . ILE A 1 69 ? 10.146 -2.761 -2.437 1.00 77.25 69 ILE A C 1
ATOM 571 O O . ILE A 1 69 ? 9.409 -1.862 -2.040 1.00 77.25 69 ILE A O 1
ATOM 575 N N . ARG A 1 70 ? 10.517 -3.798 -1.677 1.00 80.56 70 ARG A N 1
ATOM 576 C CA . ARG A 1 70 ? 10.072 -4.001 -0.297 1.00 80.56 70 ARG A CA 1
ATOM 577 C C . ARG A 1 70 ? 10.363 -2.780 0.575 1.00 80.56 70 ARG A C 1
ATOM 579 O O . ARG A 1 70 ? 9.488 -2.297 1.283 1.00 80.56 70 ARG A O 1
ATOM 586 N N . LEU A 1 71 ? 11.573 -2.220 0.478 1.00 82.69 71 LEU A N 1
ATOM 587 C CA . LEU A 1 71 ? 11.946 -1.021 1.232 1.00 82.69 71 LEU A CA 1
ATOM 588 C C . LEU A 1 71 ? 11.047 0.177 0.894 1.00 82.69 71 LEU A C 1
ATOM 590 O O . LEU A 1 71 ? 10.556 0.846 1.802 1.00 82.69 71 LEU A O 1
ATOM 594 N N . HIS A 1 72 ? 10.822 0.450 -0.393 1.00 82.44 72 HIS A N 1
ATOM 595 C CA . HIS A 1 72 ? 9.984 1.575 -0.812 1.00 82.44 72 HIS A CA 1
ATOM 596 C C . HIS A 1 72 ? 8.512 1.391 -0.420 1.00 82.44 72 HIS A C 1
ATOM 598 O O . HIS A 1 72 ? 7.879 2.358 0.006 1.00 82.44 72 HIS A O 1
ATOM 604 N N . VAL A 1 73 ? 7.973 0.172 -0.531 1.00 83.44 73 VAL A N 1
ATOM 605 C CA . VAL A 1 73 ? 6.595 -0.139 -0.116 1.00 83.44 73 VAL A CA 1
ATOM 606 C C . VAL A 1 73 ? 6.448 0.021 1.395 1.00 83.44 73 VAL A C 1
ATOM 608 O O . VAL A 1 73 ? 5.558 0.746 1.838 1.00 83.44 73 VAL A O 1
ATOM 611 N N . SER A 1 74 ? 7.380 -0.515 2.181 1.00 84.69 74 SER A N 1
ATOM 612 C CA . SER A 1 74 ? 7.362 -0.373 3.637 1.00 84.69 74 SER A CA 1
ATOM 613 C C . SER A 1 74 ? 7.466 1.093 4.085 1.00 84.69 74 SER A C 1
ATOM 615 O O . SER A 1 74 ? 6.707 1.549 4.941 1.00 84.69 74 SER A O 1
ATOM 617 N N . GLN A 1 75 ? 8.350 1.889 3.470 1.00 87.06 75 GLN A N 1
ATOM 618 C CA . GLN A 1 75 ? 8.442 3.333 3.734 1.00 87.06 75 GLN A CA 1
ATOM 619 C C . GLN A 1 75 ? 7.139 4.066 3.397 1.00 87.06 75 GLN A C 1
ATOM 621 O O . GLN A 1 75 ? 6.699 4.936 4.154 1.00 87.06 75 GLN A O 1
ATOM 626 N N . PHE A 1 76 ? 6.514 3.715 2.273 1.00 84.75 76 PHE A N 1
ATOM 627 C CA . PHE A 1 76 ? 5.235 4.279 1.859 1.00 84.75 76 PHE A CA 1
ATOM 628 C C . PHE A 1 76 ? 4.123 3.956 2.863 1.00 84.75 76 PHE A C 1
ATOM 630 O O . PHE A 1 76 ? 3.402 4.865 3.278 1.00 84.75 76 PHE A O 1
ATOM 637 N N . MET A 1 77 ? 4.037 2.703 3.310 1.00 86.50 77 MET A N 1
ATOM 638 C CA . MET A 1 77 ? 3.036 2.260 4.280 1.00 86.50 77 MET A CA 1
ATOM 639 C C . MET A 1 77 ? 3.210 2.903 5.649 1.00 86.50 77 MET A C 1
ATOM 641 O O . MET A 1 77 ? 2.238 3.364 6.245 1.00 86.50 77 MET A O 1
ATOM 645 N N . ASN A 1 78 ? 4.451 3.028 6.117 1.00 87.81 78 ASN A N 1
ATOM 646 C CA . ASN A 1 78 ? 4.750 3.750 7.351 1.00 87.81 78 ASN A CA 1
ATOM 647 C C . ASN A 1 78 ? 4.301 5.214 7.271 1.00 87.81 78 ASN A C 1
ATOM 649 O O . ASN A 1 78 ? 3.745 5.746 8.229 1.00 87.81 78 ASN A O 1
ATOM 653 N N . ARG A 1 79 ? 4.490 5.871 6.120 1.00 86.62 79 ARG A N 1
ATOM 654 C CA . ARG A 1 79 ? 4.021 7.247 5.923 1.00 86.62 79 ARG A CA 1
ATOM 655 C C . ARG A 1 79 ? 2.495 7.349 5.940 1.00 86.62 79 ARG A C 1
ATOM 657 O O . ARG A 1 79 ? 1.986 8.254 6.593 1.00 86.62 79 ARG A O 1
ATOM 664 N N . ILE A 1 80 ? 1.785 6.434 5.269 1.00 84.38 80 ILE A N 1
ATOM 665 C CA . ILE A 1 80 ? 0.314 6.400 5.306 1.00 84.38 80 ILE A CA 1
ATOM 666 C C . ILE A 1 80 ? -0.171 6.265 6.747 1.00 84.38 80 ILE A C 1
ATOM 668 O O . ILE A 1 80 ? -1.000 7.052 7.176 1.00 84.38 80 ILE A O 1
ATOM 672 N N . ASN A 1 81 ? 0.377 5.325 7.514 1.00 84.44 81 ASN A N 1
ATOM 673 C CA . ASN A 1 81 ? -0.080 5.099 8.884 1.00 84.44 81 ASN A CA 1
ATOM 674 C C . ASN A 1 81 ? 0.224 6.260 9.838 1.00 84.44 81 ASN A C 1
ATOM 676 O O . ASN A 1 81 ? -0.548 6.504 10.759 1.00 84.44 81 ASN A O 1
ATOM 680 N N . ASN A 1 82 ? 1.313 6.998 9.617 1.00 86.50 82 ASN A N 1
ATOM 681 C CA . ASN A 1 82 ? 1.640 8.161 10.441 1.00 86.50 82 ASN A CA 1
ATOM 682 C C . ASN A 1 82 ? 0.785 9.392 10.102 1.00 86.50 82 ASN A C 1
ATOM 684 O O . ASN A 1 82 ? 0.511 10.206 10.982 1.00 86.50 82 ASN A O 1
ATOM 688 N N . GLN A 1 83 ? 0.404 9.566 8.832 1.00 82.31 83 GLN A N 1
ATOM 689 C CA . GLN A 1 83 ? -0.333 10.738 8.344 1.00 82.31 83 GLN A CA 1
ATOM 690 C C . GLN A 1 83 ? -1.365 10.339 7.271 1.00 82.31 83 GLN A C 1
ATOM 692 O O . GLN A 1 83 ? -1.207 10.704 6.097 1.00 82.31 83 GLN A O 1
ATOM 697 N N . PRO A 1 84 ? -2.422 9.591 7.640 1.00 73.19 84 PRO A N 1
ATOM 698 C CA . PRO A 1 84 ? -3.327 8.976 6.670 1.00 73.19 84 PRO A CA 1
ATOM 699 C C . PRO A 1 84 ? -4.097 10.019 5.865 1.00 73.19 84 PRO A C 1
ATOM 701 O O . PRO A 1 84 ? -4.052 9.983 4.639 1.00 73.19 84 PRO A O 1
ATOM 704 N N . MET A 1 85 ? -4.700 11.011 6.526 1.00 71.81 85 MET A N 1
ATOM 705 C CA . MET A 1 85 ? -5.497 12.045 5.851 1.00 71.81 85 MET A CA 1
ATOM 706 C C . MET A 1 85 ? -4.662 12.908 4.899 1.00 71.81 85 MET A C 1
ATOM 708 O O . MET A 1 85 ? -5.022 13.075 3.741 1.00 71.81 85 MET A O 1
ATOM 712 N N . GLU A 1 86 ? -3.488 13.378 5.332 1.00 74.69 86 GLU A N 1
ATOM 713 C CA . GLU A 1 86 ? -2.610 14.190 4.479 1.00 74.69 86 GLU A CA 1
ATOM 714 C C . GLU A 1 86 ? -2.081 13.399 3.270 1.00 74.69 86 GLU A C 1
ATOM 716 O O . GLU A 1 86 ? -1.926 13.940 2.170 1.00 74.69 86 GLU A O 1
ATOM 721 N N . THR A 1 87 ? -1.802 12.107 3.460 1.00 68.00 87 THR A N 1
ATOM 722 C CA . THR A 1 87 ? -1.308 11.243 2.385 1.00 68.00 87 THR A CA 1
ATOM 723 C C . THR A 1 87 ? -2.419 10.897 1.395 1.00 68.00 87 THR A C 1
ATOM 725 O O . THR A 1 87 ? -2.183 10.976 0.189 1.00 68.00 87 THR A O 1
ATOM 728 N N . ILE A 1 88 ? -3.617 10.554 1.880 1.00 68.88 88 ILE A N 1
ATOM 729 C CA . ILE A 1 88 ? -4.781 10.218 1.049 1.00 68.88 88 ILE A CA 1
ATOM 730 C 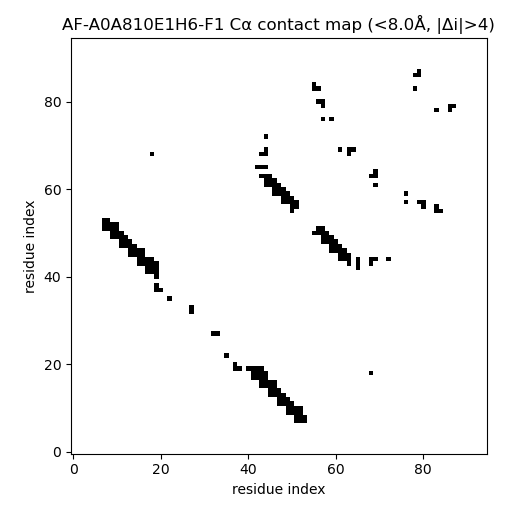C . ILE A 1 88 ? -5.240 11.446 0.252 1.00 68.88 88 ILE A C 1
ATOM 732 O O . ILE A 1 88 ? -5.371 11.355 -0.970 1.00 68.88 88 ILE A O 1
ATOM 736 N N . ASP A 1 89 ? -5.370 12.614 0.888 1.00 66.38 89 ASP A N 1
ATOM 737 C CA . ASP A 1 89 ? -5.805 13.844 0.213 1.00 66.38 89 ASP A CA 1
ATOM 738 C C . ASP A 1 89 ? -4.836 14.251 -0.909 1.00 66.38 89 ASP A C 1
ATOM 740 O O . ASP A 1 89 ? -5.256 14.575 -2.021 1.00 66.38 89 ASP A O 1
ATOM 744 N N . ARG A 1 90 ? -3.514 14.155 -0.689 1.00 61.41 90 ARG A N 1
ATOM 745 C CA . ARG A 1 90 ? -2.523 14.422 -1.752 1.00 61.41 90 ARG A CA 1
ATOM 746 C C . ARG A 1 90 ? -2.615 13.456 -2.934 1.00 61.41 90 ARG A C 1
ATOM 748 O O . ARG A 1 90 ? -2.224 13.836 -4.040 1.00 61.41 90 ARG A O 1
ATOM 755 N N . LEU A 1 91 ? -3.048 12.215 -2.709 1.00 59.00 91 LEU A N 1
ATOM 756 C CA . LEU A 1 91 ? -3.198 11.215 -3.768 1.00 59.00 91 LEU A CA 1
ATOM 757 C C . LEU A 1 91 ? -4.450 11.479 -4.609 1.00 59.00 91 LEU A C 1
ATOM 759 O O . LEU A 1 91 ? -4.392 11.322 -5.826 1.00 59.00 91 LEU A O 1
ATOM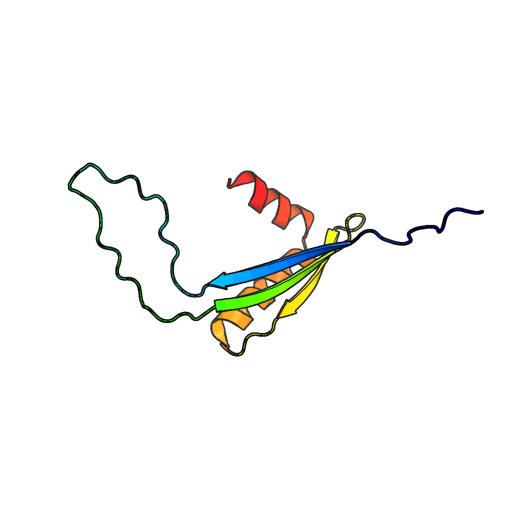 763 N N . LEU A 1 92 ? -5.535 11.946 -3.987 1.00 53.91 92 LEU A N 1
ATOM 764 C CA . LEU A 1 92 ? -6.788 12.272 -4.675 1.00 53.91 92 LEU A CA 1
ATOM 765 C C . LEU A 1 92 ? -6.713 13.581 -5.478 1.00 53.91 92 LEU A C 1
ATOM 767 O O . LEU A 1 92 ? -7.346 13.687 -6.520 1.00 53.91 92 LEU A O 1
ATOM 771 N N . VAL A 1 93 ? -5.899 14.553 -5.052 1.00 48.97 93 VAL A N 1
ATOM 772 C CA . VAL A 1 93 ? -5.743 15.855 -5.744 1.00 48.97 93 VAL A CA 1
ATOM 773 C C . VAL A 1 93 ? -4.822 15.778 -6.978 1.00 48.97 93 VAL A C 1
ATOM 775 O O . VAL A 1 93 ? -4.719 16.734 -7.745 1.00 48.97 93 VAL A O 1
ATOM 778 N N . ARG A 1 94 ? -4.123 14.655 -7.189 1.00 45.84 94 ARG A N 1
ATOM 779 C CA . ARG A 1 94 ? -3.205 14.455 -8.329 1.00 45.84 94 ARG A CA 1
ATOM 780 C C . ARG A 1 94 ? -3.773 13.601 -9.470 1.00 45.84 94 ARG A C 1
ATOM 782 O O . ARG A 1 94 ? -3.024 13.322 -10.410 1.00 45.84 94 ARG A O 1
ATOM 789 N N . LEU A 1 95 ? -5.040 13.196 -9.386 1.00 41.72 95 LEU A N 1
ATOM 790 C CA . LEU A 1 95 ? -5.799 12.574 -10.478 1.00 41.72 95 LEU A CA 1
ATOM 791 C C . LEU A 1 95 ? -6.537 13.645 -11.288 1.00 41.72 95 LEU A C 1
ATOM 793 O O . LEU A 1 95 ? -6.570 13.490 -12.528 1.00 41.72 95 LEU A O 1
#

Secondary structure (DSSP, 8-state):
-PPPPP---EEEEEEEEESSPP-------TT------------EEEEEEEEETTT--EEEEE----HHHHHHHHHHHHHHHHSHHHHHHHHHTT-

Nearest PDB structures (foldseek):
  6fk0-assembly1_A  TM=2.995E-01  e=6.279E+00  Homo sapiens